Protein AF-0000000074541112 (afdb_homodimer)

Organism: Cytophaga hutchinsonii (strain ATCC 33406 / DSM 1761 / CIP 103989 / NBRC 15051 / NCIMB 9469 / D465) (NCBI:txid269798)

Radius of gyration: 15.23 Å; Cα contacts (8 Å, |Δi|>4): 327; chains: 2; bounding box: 33×49×33 Å

Structure (mmCIF, N/CA/C/O backbone):
data_AF-0000000074541112-model_v1
#
loop_
_entity.id
_entity.type
_entity.pdbx_description
1 polymer 'ACT domain-containing protein'
#
loop_
_atom_site.group_PDB
_atom_site.id
_atom_site.type_symbol
_atom_site.label_atom_id
_atom_site.label_alt_id
_atom_site.label_comp_id
_atom_site.label_asym_id
_atom_site.label_entity_id
_atom_site.label_seq_id
_atom_site.pdbx_PDB_ins_code
_atom_site.Cartn_x
_atom_site.Cartn_y
_atom_site.Cartn_z
_atom_site.occupancy
_atom_site.B_iso_or_equiv
_atom_site.auth_seq_id
_atom_site.auth_comp_id
_atom_site.auth_asym_id
_atom_site.auth_atom_id
_atom_site.pdbx_PDB_model_num
ATOM 1 N N . MET A 1 1 ? 3.998 24.953 6.844 1 92.38 1 MET A N 1
ATOM 2 C CA . MET A 1 1 ? 2.648 24.641 6.371 1 92.38 1 MET A CA 1
ATOM 3 C C . MET A 1 1 ? 2.586 23.25 5.754 1 92.38 1 MET A C 1
ATOM 5 O O . MET A 1 1 ? 3.523 22.828 5.082 1 92.38 1 MET A O 1
ATOM 9 N N . LYS A 1 2 ? 1.598 22.562 6.105 1 93.38 2 LYS A N 1
ATOM 10 C CA . LYS A 1 2 ? 1.438 21.234 5.508 1 93.38 2 LYS A CA 1
ATOM 11 C C . LYS A 1 2 ? 0.926 21.344 4.074 1 93.38 2 LYS A C 1
ATOM 13 O O . LYS A 1 2 ? 0.077 22.172 3.77 1 93.38 2 LYS A O 1
ATOM 18 N N . VAL A 1 3 ? 1.488 20.484 3.244 1 95.62 3 VAL A N 1
ATOM 19 C CA . VAL A 1 3 ? 1.049 20.438 1.854 1 95.62 3 VAL A CA 1
ATOM 20 C C . VAL A 1 3 ? 0.662 19.016 1.477 1 95.62 3 VAL A C 1
ATOM 22 O O . VAL A 1 3 ? 1.299 18.062 1.918 1 95.62 3 VAL A O 1
ATOM 25 N N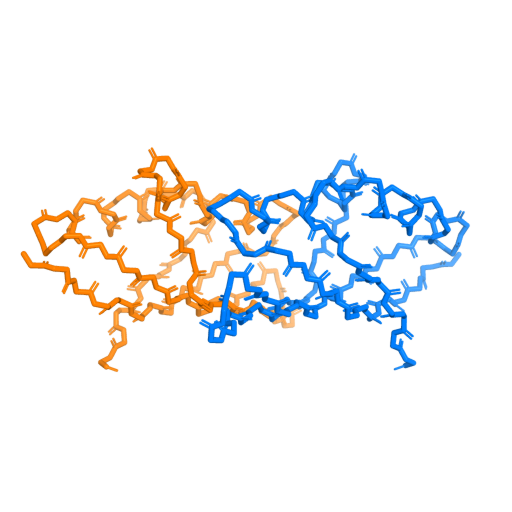 . ARG A 1 4 ? -0.356 18.953 0.699 1 95.44 4 ARG A N 1
ATOM 26 C CA . ARG A 1 4 ? -0.806 17.688 0.156 1 95.44 4 ARG A CA 1
ATOM 27 C C . ARG A 1 4 ? -0.027 17.312 -1.104 1 95.44 4 ARG A C 1
ATOM 29 O O . ARG A 1 4 ? 0.142 18.141 -1.997 1 95.44 4 ARG A O 1
ATOM 36 N N . ASN A 1 5 ? 0.522 16.125 -1.129 1 96.62 5 ASN A N 1
ATOM 37 C CA . ASN A 1 5 ? 1.283 15.617 -2.264 1 96.62 5 ASN A CA 1
ATOM 38 C C . ASN A 1 5 ? 0.554 14.469 -2.955 1 96.62 5 ASN A C 1
ATOM 40 O O . ASN A 1 5 ? -0.015 13.602 -2.291 1 96.62 5 ASN A O 1
ATOM 44 N N . ASN A 1 6 ? 0.456 14.492 -4.293 1 97.81 6 ASN A N 1
ATOM 45 C CA . ASN A 1 6 ? -0.04 13.438 -5.172 1 97.81 6 ASN A CA 1
ATOM 46 C C . ASN A 1 6 ? 1.018 13.008 -6.184 1 97.81 6 ASN A C 1
ATOM 48 O O . ASN A 1 6 ? 1.387 13.789 -7.066 1 97.81 6 ASN A O 1
ATOM 52 N N . TRP A 1 7 ? 1.514 11.852 -5.941 1 98.19 7 TRP A N 1
ATOM 53 C CA . TRP A 1 7 ? 2.619 11.383 -6.773 1 98.19 7 TRP A CA 1
ATOM 54 C C . TRP A 1 7 ? 2.229 10.125 -7.539 1 98.19 7 TRP A C 1
ATOM 56 O O . TRP A 1 7 ? 1.492 9.281 -7.023 1 98.19 7 TRP A O 1
ATOM 66 N N . GLN A 1 8 ? 2.645 10 -8.766 1 98.25 8 GLN A N 1
ATOM 67 C CA . GLN A 1 8 ? 2.592 8.773 -9.562 1 98.25 8 GLN A CA 1
ATOM 68 C C . GLN A 1 8 ? 3.961 8.102 -9.633 1 98.25 8 GLN A C 1
ATOM 70 O O . GLN A 1 8 ? 4.953 8.75 -9.977 1 98.25 8 GLN A O 1
ATOM 75 N N . ILE A 1 9 ? 4.031 6.883 -9.32 1 97.12 9 ILE A N 1
ATOM 76 C CA . ILE A 1 9 ? 5.27 6.113 -9.258 1 97.12 9 ILE A CA 1
ATOM 77 C C . ILE A 1 9 ? 5.199 4.941 -10.234 1 97.12 9 ILE A C 1
ATOM 79 O O . ILE A 1 9 ? 4.246 4.16 -10.211 1 97.12 9 ILE A O 1
ATOM 83 N N . GLU A 1 10 ? 6.105 4.852 -11.133 1 96.88 10 GLU A N 1
ATOM 84 C CA . GLU A 1 10 ? 6.332 3.662 -11.945 1 96.88 10 GLU A CA 1
ATOM 85 C C . GLU A 1 10 ? 7.441 2.795 -11.352 1 96.88 10 GLU A C 1
ATOM 87 O O . GLU A 1 10 ? 8.492 3.307 -10.961 1 96.88 10 GLU A O 1
ATOM 92 N N . CYS A 1 11 ? 7.156 1.538 -11.281 1 95.88 11 CYS A N 1
ATOM 93 C CA . CYS A 1 11 ? 8.109 0.683 -10.578 1 95.88 11 CYS A CA 1
ATOM 94 C C . CYS A 1 11 ? 8.086 -0.734 -11.141 1 95.88 11 CYS A C 1
ATOM 96 O O . CYS A 1 11 ? 7.18 -1.092 -11.898 1 95.88 11 CYS A O 1
ATOM 98 N N . HIS A 1 12 ? 9.164 -1.448 -10.906 1 95.5 12 HIS A N 1
ATOM 99 C CA . HIS A 1 12 ? 9.141 -2.895 -11.094 1 95.5 12 HIS A CA 1
ATOM 100 C C . HIS A 1 12 ? 8.266 -3.57 -10.039 1 95.5 12 HIS A C 1
ATOM 102 O O . HIS A 1 12 ? 8.336 -3.219 -8.859 1 95.5 12 HIS A O 1
ATOM 108 N N . HIS A 1 13 ? 7.465 -4.488 -10.547 1 94.31 13 HIS A N 1
ATOM 109 C CA . HIS A 1 13 ? 6.535 -5.164 -9.648 1 94.31 13 HIS A CA 1
ATOM 110 C C . HIS A 1 13 ? 7.195 -6.363 -8.977 1 94.31 13 HIS A C 1
ATOM 112 O O . HIS A 1 13 ? 7.715 -7.25 -9.656 1 94.31 13 HIS A O 1
ATOM 118 N N . SER A 1 14 ? 7.195 -6.395 -7.648 1 90.62 14 SER A N 1
ATOM 119 C CA . SER A 1 14 ? 7.605 -7.516 -6.809 1 90.62 14 SER A CA 1
ATOM 120 C C . SER A 1 14 ? 6.773 -7.586 -5.535 1 90.62 14 SER A C 1
ATOM 122 O O . SER A 1 14 ? 6.051 -6.645 -5.207 1 90.62 14 SER A O 1
ATOM 124 N N . PRO A 1 15 ? 6.852 -8.617 -4.75 1 89.69 15 PRO A N 1
ATOM 125 C CA . PRO A 1 15 ? 6.086 -8.719 -3.508 1 89.69 15 PRO A CA 1
ATOM 126 C C . PRO A 1 15 ? 6.438 -7.621 -2.506 1 89.69 15 PRO A C 1
ATOM 128 O O . PRO A 1 15 ? 5.605 -7.258 -1.668 1 89.69 15 PRO A O 1
ATOM 131 N N . GLU A 1 16 ? 7.645 -7 -2.611 1 90.38 16 GLU A N 1
ATOM 132 C CA . GLU A 1 16 ? 8.125 -6.051 -1.611 1 90.38 16 GLU A CA 1
ATOM 133 C C . GLU A 1 16 ? 7.926 -4.609 -2.074 1 90.38 16 GLU A C 1
ATOM 135 O O . GLU A 1 16 ? 8.094 -3.672 -1.291 1 90.38 16 GLU A O 1
ATOM 140 N N . THR A 1 17 ? 7.535 -4.414 -3.314 1 91.62 17 THR A N 1
ATOM 141 C CA . THR A 1 17 ? 7.602 -3.094 -3.934 1 91.62 17 THR A CA 1
ATOM 142 C C . THR A 1 17 ? 6.73 -2.096 -3.178 1 91.62 17 THR A C 1
ATOM 144 O O . THR A 1 17 ? 7.164 -0.981 -2.883 1 91.62 17 THR A O 1
ATOM 147 N N . ILE A 1 18 ? 5.496 -2.523 -2.822 1 94.31 18 ILE A N 1
ATOM 148 C CA . ILE A 1 18 ? 4.613 -1.59 -2.131 1 94.31 18 ILE A CA 1
ATOM 149 C C . ILE A 1 18 ? 5.223 -1.21 -0.783 1 94.31 18 ILE A C 1
ATOM 151 O O . ILE A 1 18 ? 5.219 -0.037 -0.403 1 94.31 18 ILE A O 1
ATOM 155 N N . ASP A 1 19 ? 5.746 -2.123 -0.094 1 92.75 19 ASP A N 1
ATOM 156 C CA . ASP A 1 19 ? 6.41 -1.848 1.177 1 92.75 19 ASP A CA 1
ATOM 157 C C . ASP A 1 19 ? 7.523 -0.82 1.003 1 92.75 19 ASP A C 1
ATOM 159 O O . ASP A 1 19 ? 7.66 0.1 1.812 1 92.75 19 ASP A O 1
ATOM 163 N N . ARG A 1 20 ? 8.266 -1.051 0.033 1 93.31 20 ARG A N 1
ATOM 164 C CA . ARG A 1 20 ? 9.398 -0.161 -0.202 1 93.31 20 ARG A CA 1
ATOM 165 C C . ARG A 1 20 ? 8.93 1.255 -0.514 1 93.31 20 ARG A C 1
ATOM 167 O O . ARG A 1 20 ? 9.523 2.23 -0.047 1 93.31 20 ARG A O 1
ATOM 174 N N . ILE A 1 21 ? 7.895 1.349 -1.298 1 95.06 21 ILE A N 1
ATOM 175 C CA . ILE A 1 21 ? 7.34 2.646 -1.662 1 95.06 21 ILE A CA 1
ATOM 176 C C . ILE A 1 21 ? 6.867 3.377 -0.407 1 95.06 21 ILE A C 1
ATOM 178 O O . ILE A 1 21 ? 6.992 4.602 -0.308 1 95.06 21 ILE A O 1
ATOM 182 N N . LEU A 1 22 ? 6.387 2.602 0.552 1 95.25 22 LEU A N 1
ATOM 183 C CA . LEU A 1 22 ? 5.781 3.199 1.736 1 95.25 22 LEU A CA 1
ATOM 184 C C . LEU A 1 22 ? 6.848 3.594 2.754 1 95.25 22 LEU A C 1
ATOM 186 O O . LEU A 1 22 ? 6.586 4.398 3.65 1 95.25 22 LEU A O 1
ATOM 190 N N . LEU A 1 23 ? 8 3.158 2.633 1 92.75 23 LEU A N 1
ATOM 191 C CA . LEU A 1 23 ? 9.039 3.295 3.652 1 92.75 23 LEU A CA 1
ATOM 192 C C . LEU A 1 23 ? 9.383 4.762 3.877 1 92.75 23 LEU A C 1
ATOM 194 O O . LEU A 1 23 ? 9.375 5.242 5.016 1 92.75 23 LEU A O 1
ATOM 198 N N . PRO A 1 24 ? 9.664 5.547 2.832 1 92.12 24 PRO A N 1
ATOM 199 C CA . PRO A 1 24 ? 10.039 6.949 3.043 1 92.12 24 PRO A CA 1
ATOM 200 C C . PRO A 1 24 ? 8.93 7.762 3.705 1 92.12 24 PRO A C 1
ATOM 202 O O . PRO A 1 24 ? 9.195 8.789 4.324 1 92.12 24 PRO A O 1
ATOM 205 N N . ILE A 1 25 ? 7.68 7.309 3.562 1 92.94 25 ILE A N 1
ATOM 206 C CA . ILE A 1 25 ? 6.527 8.016 4.109 1 92.94 25 ILE A CA 1
ATOM 207 C C . ILE A 1 25 ? 6.328 7.625 5.574 1 92.94 25 ILE A C 1
ATOM 209 O O . ILE A 1 25 ? 6.266 8.484 6.449 1 92.94 25 ILE A O 1
ATOM 213 N N . ARG A 1 26 ? 6.371 6.371 5.793 1 88.25 26 ARG A N 1
ATOM 214 C CA . ARG A 1 26 ? 6.105 5.855 7.129 1 88.25 26 ARG A CA 1
ATOM 215 C C . ARG A 1 26 ? 7.23 6.223 8.094 1 88.25 26 ARG A C 1
ATOM 217 O O . ARG A 1 26 ? 6.98 6.512 9.266 1 88.25 26 ARG A O 1
ATOM 224 N N . LYS A 1 27 ? 8.398 6.176 7.68 1 88.62 27 LYS A N 1
ATOM 225 C CA . LYS A 1 27 ? 9.555 6.484 8.516 1 88.62 27 LYS A CA 1
ATOM 226 C C . LYS A 1 27 ? 9.477 7.906 9.062 1 88.62 27 LYS A C 1
ATOM 228 O O . LYS A 1 27 ? 10.109 8.227 10.07 1 88.62 27 LYS A O 1
ATOM 233 N N . ARG A 1 28 ? 8.727 8.688 8.469 1 88.31 28 ARG A N 1
ATOM 234 C CA . ARG A 1 28 ? 8.602 10.078 8.883 1 88.31 28 ARG A CA 1
ATOM 235 C C . ARG A 1 28 ? 7.32 10.297 9.68 1 88.31 28 ARG A C 1
ATOM 237 O O . ARG A 1 28 ? 6.973 11.438 10.008 1 88.31 28 ARG A O 1
ATOM 244 N N . GLY A 1 29 ? 6.527 9.109 9.859 1 87.44 29 GLY A N 1
ATOM 245 C CA . GLY A 1 29 ? 5.301 9.188 10.633 1 87.44 29 GLY A CA 1
ATOM 246 C C . GLY A 1 29 ? 4.141 9.766 9.852 1 87.44 29 GLY A C 1
ATOM 247 O O . GLY A 1 29 ? 3.166 10.25 10.438 1 87.44 29 GLY A O 1
ATOM 248 N N . LEU A 1 30 ? 4.301 9.844 8.516 1 90.44 30 LEU A N 1
ATOM 249 C CA . LEU A 1 30 ? 3.254 10.398 7.66 1 90.44 30 LEU A CA 1
ATOM 250 C C . LEU A 1 30 ? 2.184 9.352 7.359 1 90.44 30 LEU A C 1
ATOM 252 O O . LEU A 1 30 ? 2.477 8.156 7.309 1 90.44 30 LEU A O 1
ATOM 256 N N . SER A 1 31 ? 0.992 9.859 7.156 1 89.06 31 SER A N 1
ATOM 257 C CA . SER A 1 31 ? -0.12 8.984 6.801 1 89.06 31 SER A CA 1
ATOM 258 C C . SER A 1 31 ? -0.467 9.102 5.32 1 89.06 31 SER A C 1
ATOM 260 O O . SER A 1 31 ? -0.497 10.211 4.773 1 89.06 31 SER A O 1
ATOM 262 N N . VAL A 1 32 ? -0.666 7.992 4.816 1 95.25 32 VAL A N 1
ATOM 263 C CA . VAL A 1 32 ? -1.13 7.938 3.436 1 95.25 32 VAL A CA 1
ATOM 264 C C . VAL A 1 32 ? -2.631 8.219 3.383 1 95.25 32 VAL A C 1
ATOM 266 O O . VAL A 1 32 ? -3.41 7.598 4.105 1 95.25 32 VAL A O 1
ATOM 269 N N . ILE A 1 33 ? -2.982 9.188 2.602 1 95.62 33 ILE A N 1
ATOM 270 C CA . ILE A 1 33 ? -4.383 9.562 2.445 1 95.62 33 ILE A CA 1
ATOM 271 C C . ILE A 1 33 ? -5.055 8.648 1.427 1 95.62 33 ILE A C 1
ATOM 273 O O . ILE A 1 33 ? -6.184 8.195 1.637 1 95.62 33 ILE A O 1
ATOM 277 N N . SER A 1 34 ? -4.379 8.422 0.344 1 97.06 34 SER A N 1
ATOM 278 C CA . SER A 1 34 ? -4.844 7.504 -0.692 1 97.06 34 SER A CA 1
ATOM 279 C C . SER A 1 34 ? -3.678 6.84 -1.413 1 97.06 34 SER A C 1
ATOM 281 O O . SER A 1 34 ? -2.609 7.438 -1.557 1 97.06 34 SER A O 1
ATOM 283 N N . LEU A 1 35 ? -3.881 5.637 -1.79 1 97.94 35 LEU A N 1
ATOM 284 C CA . LEU A 1 35 ? -2.91 4.84 -2.535 1 97.94 35 LEU A CA 1
ATOM 285 C C . LEU A 1 35 ? -3.611 3.928 -3.535 1 97.94 35 LEU A C 1
ATOM 287 O O . LEU A 1 35 ? -4.555 3.219 -3.18 1 97.94 35 LEU A O 1
ATOM 291 N N . ASN A 1 36 ? -3.221 3.982 -4.793 1 98.38 36 ASN A N 1
ATOM 292 C CA . ASN A 1 36 ? -3.668 3.086 -5.852 1 98.3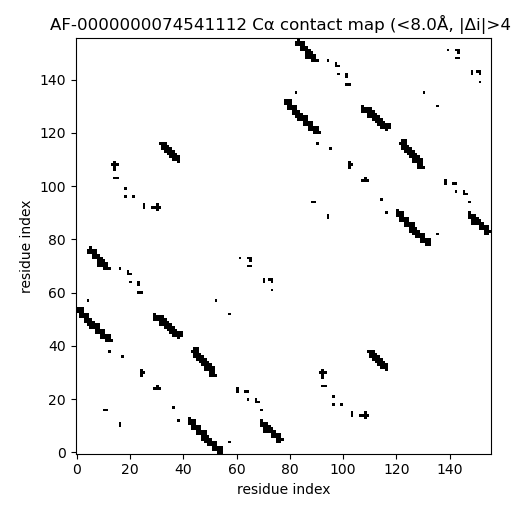8 36 ASN A CA 1
ATOM 293 C C . ASN A 1 36 ? -2.492 2.398 -6.539 1 98.38 36 ASN A C 1
ATOM 295 O O . ASN A 1 36 ? -1.625 3.062 -7.109 1 98.38 36 ASN A O 1
ATOM 299 N N . TYR A 1 37 ? -2.43 1.175 -6.391 1 98 37 TYR A N 1
ATOM 300 C CA . TYR A 1 37 ? -1.393 0.339 -6.984 1 98 37 TYR A CA 1
ATOM 301 C C . TYR A 1 37 ? -1.994 -0.662 -7.965 1 98 37 TYR A C 1
ATOM 303 O O . TYR A 1 37 ? -3.002 -1.306 -7.664 1 98 37 TYR A O 1
ATOM 311 N N . LYS A 1 38 ? -1.413 -0.789 -9.125 1 97.88 38 LYS A N 1
ATOM 312 C CA . LYS A 1 38 ? -1.897 -1.731 -10.125 1 97.88 38 LYS A CA 1
ATOM 313 C C . LYS A 1 38 ? -0.739 -2.346 -10.906 1 97.88 38 LYS A C 1
ATOM 315 O O . LYS A 1 38 ? 0.071 -1.626 -11.492 1 97.88 38 LYS A O 1
ATOM 320 N N . GLN A 1 39 ? -0.7 -3.672 -10.844 1 95.94 39 GLN A N 1
ATOM 321 C CA . GLN A 1 39 ? 0.251 -4.387 -11.688 1 95.94 39 GLN A CA 1
ATOM 322 C C . GLN A 1 39 ? -0.122 -4.258 -13.164 1 95.94 39 GLN A C 1
ATOM 324 O O . GLN A 1 39 ? -1.3 -4.336 -13.516 1 95.94 39 GLN A O 1
ATOM 329 N N . ALA A 1 40 ? 0.833 -3.992 -13.875 1 88.31 40 ALA A N 1
ATOM 330 C CA . ALA A 1 40 ? 0.671 -3.998 -15.328 1 88.31 40 ALA A CA 1
ATOM 331 C C . ALA A 1 40 ? 1.078 -5.344 -15.922 1 88.31 40 ALA A C 1
ATOM 333 O O . ALA A 1 40 ? 1.34 -6.301 -15.188 1 88.31 40 ALA A O 1
ATOM 334 N N . ASP A 1 41 ? 0.877 -5.586 -17.172 1 76.88 41 ASP A N 1
ATOM 335 C CA . ASP A 1 41 ? 1.096 -6.852 -17.859 1 76.88 41 ASP A CA 1
ATOM 336 C C . ASP A 1 41 ? 2.514 -7.371 -17.625 1 76.88 41 ASP A C 1
ATOM 338 O O . ASP A 1 41 ? 2.729 -8.578 -17.531 1 76.88 41 ASP A O 1
ATOM 342 N N . ASN A 1 42 ? 3.387 -6.578 -17.609 1 75.75 42 ASN A N 1
ATOM 343 C CA . ASN A 1 42 ? 4.754 -7.055 -17.422 1 75.75 42 ASN A CA 1
ATOM 344 C C . ASN A 1 42 ? 5.188 -6.957 -15.961 1 75.75 42 ASN A C 1
ATOM 346 O O . ASN A 1 42 ? 4.371 -7.137 -15.047 1 75.75 42 ASN A O 1
ATOM 350 N N . LEU A 1 43 ? 6.32 -7.102 -15.5 1 86.94 43 LEU A N 1
ATOM 351 C CA . LEU A 1 43 ? 6.883 -7.02 -14.156 1 86.94 43 LEU A CA 1
ATOM 352 C C . LEU A 1 43 ? 6.969 -5.574 -13.688 1 86.94 43 LEU A C 1
ATOM 354 O O . LEU A 1 43 ? 7.902 -5.203 -12.969 1 86.94 43 LEU A O 1
ATOM 358 N N . ASP A 1 44 ? 5.895 -4.812 -14.32 1 94.19 44 ASP A N 1
ATOM 359 C CA . ASP A 1 44 ? 5.848 -3.426 -13.859 1 94.19 44 ASP A CA 1
ATOM 360 C C . ASP A 1 44 ? 4.523 -3.127 -13.156 1 94.19 44 ASP A C 1
ATOM 362 O O . ASP A 1 44 ? 3.613 -3.957 -13.156 1 94.19 44 ASP A O 1
ATOM 366 N N . ALA A 1 45 ? 4.535 -2.02 -12.484 1 96.69 45 ALA A N 1
ATOM 367 C CA . ALA A 1 45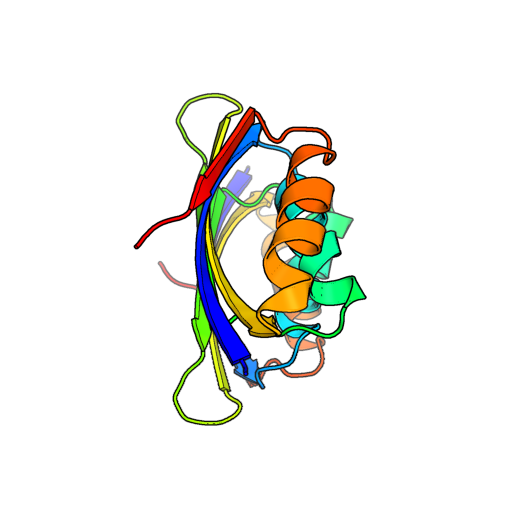 ? 3.332 -1.535 -11.812 1 96.69 45 ALA A CA 1
ATOM 368 C C . ALA A 1 45 ? 3.314 -0.01 -11.758 1 96.69 45 ALA A C 1
ATOM 370 O O . ALA A 1 45 ? 4.34 0.638 -11.977 1 96.69 45 ALA A O 1
ATOM 371 N N . THR A 1 46 ? 2.193 0.466 -11.578 1 97.25 46 THR A N 1
ATOM 372 C CA . THR A 1 46 ? 1.997 1.889 -11.328 1 97.25 46 THR A CA 1
ATOM 373 C C . THR A 1 46 ? 1.339 2.109 -9.969 1 97.25 46 THR A C 1
ATOM 375 O O . THR A 1 46 ? 0.416 1.382 -9.594 1 97.25 46 THR A O 1
ATOM 378 N N . CYS A 1 47 ? 1.823 3.088 -9.297 1 97.44 47 CYS A N 1
ATOM 379 C CA . CYS A 1 47 ? 1.288 3.469 -7.992 1 97.44 47 CYS A CA 1
ATOM 380 C C . CYS A 1 47 ? 1.01 4.969 -7.934 1 97.44 47 CYS A C 1
ATOM 382 O O . CYS A 1 47 ? 1.851 5.773 -8.328 1 97.44 47 CYS A O 1
ATOM 384 N N . THR A 1 48 ? -0.158 5.348 -7.566 1 98.12 48 THR A N 1
ATOM 385 C CA . THR A 1 48 ? -0.433 6.73 -7.18 1 98.12 48 THR A CA 1
ATOM 386 C C . THR A 1 48 ? -0.604 6.848 -5.668 1 98.12 48 THR A C 1
ATOM 388 O O . THR A 1 48 ? -1.315 6.047 -5.055 1 98.12 48 THR A O 1
ATOM 391 N N . ILE A 1 49 ? 0.047 7.801 -5.109 1 97.81 49 ILE A N 1
ATOM 392 C CA . ILE A 1 49 ? 0.014 7.938 -3.658 1 97.81 49 ILE A CA 1
ATOM 393 C C . ILE A 1 49 ? -0.235 9.398 -3.281 1 97.81 49 ILE A C 1
ATOM 395 O O . ILE A 1 49 ? 0.304 10.305 -3.912 1 97.81 49 ILE A O 1
ATOM 399 N N . GLU A 1 50 ? -1.089 9.555 -2.299 1 97.5 50 GLU A N 1
ATOM 400 C CA . GLU A 1 50 ? -1.4 10.875 -1.75 1 97.5 50 GLU A CA 1
ATOM 401 C C . GLU A 1 50 ? -1.076 10.945 -0.26 1 97.5 50 GLU A C 1
ATOM 403 O O . GLU A 1 50 ? -1.461 10.055 0.505 1 97.5 50 GLU A O 1
ATOM 408 N N . PHE A 1 51 ? -0.393 11.93 0.193 1 95.75 51 PHE A N 1
ATOM 409 C CA . PHE A 1 51 ? -0.036 12.133 1.592 1 95.75 51 PHE A CA 1
ATOM 410 C C . PHE A 1 51 ? 0.195 13.609 1.884 1 95.75 51 PHE A C 1
ATOM 412 O O . PHE A 1 51 ? 0.283 14.422 0.962 1 95.75 51 PHE A O 1
ATOM 419 N N . GLU A 1 52 ? 0.261 13.914 3.201 1 95.12 52 GLU A N 1
ATOM 420 C CA . GLU A 1 52 ? 0.551 15.281 3.627 1 95.12 52 GLU A CA 1
ATOM 421 C C . GLU A 1 52 ? 1.868 15.352 4.395 1 95.12 52 GLU A C 1
ATOM 423 O O . GLU A 1 52 ? 2.184 14.461 5.184 1 95.12 52 GLU A O 1
ATOM 428 N N . THR A 1 53 ? 2.586 16.344 4.07 1 95.75 53 THR A N 1
ATOM 429 C CA . THR A 1 53 ? 3.816 16.578 4.82 1 95.75 53 THR A CA 1
ATOM 430 C C . THR A 1 53 ? 4.168 18.062 4.832 1 95.75 53 THR A C 1
ATOM 432 O O . THR A 1 53 ? 3.549 18.859 4.121 1 95.75 53 THR A O 1
ATOM 435 N N . GLU A 1 54 ? 5.07 18.438 5.727 1 95.44 54 GLU A N 1
ATOM 436 C CA . GLU A 1 54 ? 5.559 19.812 5.73 1 95.44 54 GLU A CA 1
ATOM 437 C C . GLU A 1 54 ? 6.223 20.156 4.406 1 95.44 54 GLU A C 1
ATOM 439 O O . GLU A 1 54 ? 6.957 19.359 3.834 1 95.44 54 GLU A O 1
ATOM 444 N N . GLU A 1 55 ? 6.008 21.375 3.979 1 94.88 55 GLU A N 1
ATOM 445 C CA . GLU A 1 55 ? 6.516 21.844 2.693 1 94.88 55 GLU A CA 1
ATOM 446 C C . GLU A 1 55 ? 8.023 21.641 2.588 1 94.88 55 GLU A C 1
ATOM 448 O O . GLU A 1 55 ? 8.531 21.234 1.541 1 94.88 55 GLU A O 1
ATOM 453 N N . ASN A 1 56 ? 8.68 21.859 3.697 1 94.25 56 ASN A N 1
ATOM 454 C CA . ASN A 1 56 ? 10.141 21.812 3.691 1 94.25 56 ASN A CA 1
ATOM 455 C C . ASN A 1 56 ? 10.641 20.375 3.646 1 94.25 56 ASN A C 1
ATOM 457 O O . ASN A 1 56 ? 11.828 20.125 3.404 1 94.25 56 ASN A O 1
ATOM 461 N N . ASP A 1 57 ? 9.734 19.375 3.775 1 94.62 57 ASP A N 1
ATOM 462 C CA . ASP A 1 57 ? 10.141 17.969 3.818 1 94.62 57 ASP A CA 1
ATOM 463 C C . ASP A 1 57 ? 9.828 17.266 2.496 1 94.62 57 ASP A C 1
ATOM 465 O O . ASP A 1 57 ? 10.234 16.125 2.289 1 94.62 57 ASP A O 1
ATOM 469 N N . VAL A 1 58 ? 9.109 17.922 1.615 1 95.25 58 VAL A N 1
ATOM 470 C CA . VAL A 1 58 ? 8.633 17.312 0.38 1 95.25 58 VAL A CA 1
ATOM 471 C C . VAL A 1 58 ? 9.82 16.797 -0.434 1 95.25 58 VAL A C 1
ATOM 473 O O . VAL A 1 58 ? 9.812 15.656 -0.904 1 95.25 58 VAL A O 1
ATOM 476 N N . GLU A 1 59 ? 10.852 17.656 -0.533 1 95.69 59 GLU A N 1
ATOM 477 C CA . GLU A 1 59 ? 12.008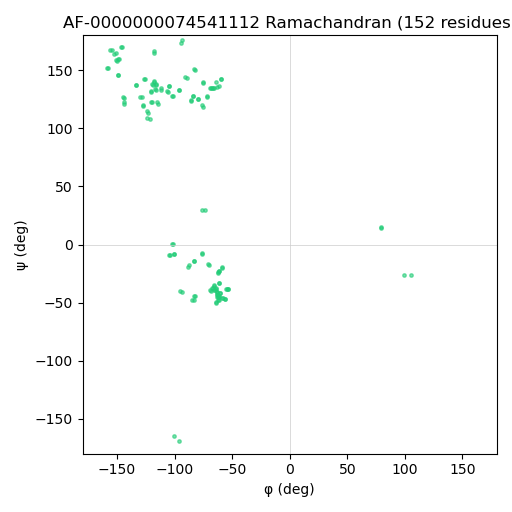 17.297 -1.349 1 95.69 59 GLU A CA 1
ATOM 478 C C . GLU A 1 59 ? 12.773 16.125 -0.738 1 95.69 59 GLU A C 1
ATOM 480 O O . GLU A 1 59 ? 13.281 15.266 -1.461 1 95.69 59 GLU A O 1
ATOM 485 N N . ARG A 1 60 ? 12.836 16.141 0.542 1 94.75 60 ARG A N 1
ATOM 486 C CA . ARG A 1 60 ? 13.492 15.023 1.215 1 94.75 60 ARG A CA 1
ATOM 487 C C . ARG A 1 60 ? 12.758 13.719 0.955 1 94.75 60 ARG A C 1
ATOM 489 O O . ARG A 1 60 ? 13.383 12.695 0.666 1 94.75 60 ARG A O 1
ATOM 496 N N . VAL A 1 61 ? 11.422 13.672 1.049 1 95.56 61 VAL A N 1
ATOM 497 C CA . VAL A 1 61 ? 10.625 12.477 0.776 1 95.56 61 VAL A CA 1
ATOM 498 C C . VAL A 1 61 ? 10.828 12.039 -0.672 1 95.56 61 VAL A C 1
ATOM 500 O O . VAL A 1 61 ? 11.039 10.859 -0.945 1 95.56 61 VAL A O 1
ATOM 503 N N . TYR A 1 62 ? 10.852 13 -1.59 1 96.56 62 TYR A N 1
ATOM 504 C CA . TYR A 1 62 ? 11.016 12.75 -3.018 1 96.56 62 TYR A CA 1
ATOM 505 C C . TYR A 1 62 ? 12.352 12.086 -3.307 1 96.56 62 TYR A C 1
ATOM 507 O O . TYR A 1 62 ? 12.406 11.055 -3.986 1 96.56 62 TYR A O 1
ATOM 515 N N . LYS A 1 63 ? 13.398 12.641 -2.725 1 95.81 63 LYS A N 1
ATOM 516 C CA . LYS A 1 63 ? 14.734 12.109 -2.959 1 95.81 63 LYS A CA 1
ATOM 517 C C . LYS A 1 63 ? 14.875 10.695 -2.4 1 95.81 63 LYS A C 1
ATOM 519 O O . LYS A 1 63 ? 15.516 9.844 -3.016 1 95.81 63 LYS A O 1
ATOM 524 N N . ASN A 1 64 ? 14.273 10.477 -1.236 1 95.25 64 ASN A N 1
ATOM 525 C CA . ASN A 1 64 ? 14.305 9.141 -0.647 1 95.25 64 ASN A CA 1
ATOM 526 C C . ASN A 1 64 ? 13.539 8.133 -1.498 1 95.25 64 ASN A C 1
ATOM 528 O O . ASN A 1 64 ? 13.93 6.973 -1.594 1 95.25 64 ASN A O 1
ATOM 532 N N . MET A 1 65 ? 12.414 8.586 -2.145 1 95.31 65 MET A N 1
ATOM 533 C CA . MET A 1 65 ? 11.633 7.719 -3.027 1 95.31 65 MET A CA 1
ATOM 534 C C . MET A 1 65 ? 12.461 7.297 -4.238 1 95.31 65 MET A C 1
ATOM 536 O O . MET A 1 65 ? 12.445 6.129 -4.625 1 95.31 65 MET A O 1
ATOM 540 N N . LEU A 1 66 ? 13.273 8.203 -4.758 1 95.38 66 LEU A N 1
ATOM 541 C CA . LEU A 1 66 ? 14.047 7.949 -5.965 1 95.38 66 LEU A CA 1
ATOM 542 C C . LEU A 1 66 ? 15.156 6.934 -5.699 1 95.38 66 LEU A C 1
ATOM 544 O O . LEU A 1 66 ? 15.68 6.32 -6.633 1 95.38 66 LEU A O 1
ATOM 548 N N . ARG A 1 67 ? 15.492 6.723 -4.461 1 94 67 ARG A N 1
ATOM 549 C CA . ARG A 1 67 ? 16.594 5.836 -4.102 1 94 67 ARG A CA 1
ATOM 550 C C . ARG A 1 67 ? 16.109 4.391 -3.975 1 94 67 ARG A C 1
ATOM 552 O O . ARG A 1 67 ? 16.922 3.471 -3.857 1 94 67 ARG A O 1
ATOM 559 N N . ILE A 1 68 ? 14.812 4.234 -3.834 1 93.06 68 ILE A N 1
ATOM 560 C CA . ILE A 1 68 ? 14.258 2.896 -3.666 1 93.06 68 ILE A CA 1
ATOM 561 C C . ILE A 1 68 ? 14.523 2.064 -4.918 1 93.06 68 ILE A C 1
ATOM 563 O O . ILE A 1 68 ? 14.242 2.502 -6.035 1 93.06 68 ILE A O 1
ATOM 567 N N . GLN A 1 69 ? 14.922 0.935 -4.504 1 87.88 69 GLN A N 1
ATOM 568 C CA . GLN A 1 69 ? 15.109 -0.041 -5.574 1 87.88 69 GLN A CA 1
ATOM 569 C C . GLN A 1 69 ? 13.781 -0.369 -6.254 1 87.88 69 GLN A C 1
ATOM 571 O O . GLN A 1 69 ? 12.727 -0.324 -5.625 1 87.88 69 GLN A O 1
ATOM 576 N N . ASP A 1 70 ? 13.656 -0.53 -7.637 1 89.5 70 ASP A N 1
ATOM 577 C CA . ASP A 1 70 ? 12.484 -0.95 -8.406 1 89.5 70 ASP A CA 1
ATOM 578 C C . ASP A 1 70 ? 11.766 0.252 -9.008 1 89.5 70 ASP A C 1
ATOM 580 O O . ASP A 1 70 ? 10.938 0.098 -9.906 1 89.5 70 ASP A O 1
ATOM 584 N N . ILE A 1 71 ? 11.984 1.433 -8.266 1 95.69 71 ILE A N 1
ATOM 585 C CA . ILE A 1 71 ? 11.281 2.611 -8.766 1 95.69 71 ILE A CA 1
ATOM 586 C C . ILE A 1 71 ? 11.938 3.084 -10.062 1 95.69 71 ILE A C 1
ATOM 588 O O . ILE A 1 71 ? 13.148 3.297 -10.117 1 95.69 71 ILE A O 1
ATOM 592 N N . LYS A 1 72 ? 11.211 3.24 -11.039 1 95 72 LYS A N 1
ATOM 593 C CA . LYS A 1 72 ? 11.664 3.707 -12.344 1 95 72 LYS A CA 1
ATOM 594 C C . LYS A 1 72 ? 11.5 5.219 -12.469 1 95 72 LYS A C 1
ATOM 596 O O . LYS A 1 72 ? 12.359 5.895 -13.047 1 95 72 LYS A O 1
ATOM 601 N N . SER A 1 73 ? 10.375 5.68 -11.953 1 96.38 73 SER A N 1
ATOM 602 C CA . SER A 1 73 ? 10.125 7.113 -12.016 1 96.38 73 SER A CA 1
ATOM 603 C C . SER A 1 73 ? 9.117 7.555 -10.961 1 96.38 73 SER A C 1
ATOM 605 O O . SER A 1 73 ? 8.297 6.754 -10.508 1 96.38 73 SER A O 1
ATOM 607 N N . VAL A 1 74 ? 9.234 8.766 -10.547 1 97.25 74 VAL A N 1
ATOM 608 C CA . VAL A 1 74 ? 8.297 9.445 -9.648 1 97.25 74 VAL A CA 1
ATOM 609 C C . VAL A 1 74 ? 7.859 10.773 -10.273 1 97.25 74 VAL A C 1
ATOM 611 O O . VAL A 1 74 ? 8.688 11.648 -10.523 1 97.25 74 VAL A O 1
ATOM 614 N N . ASN A 1 75 ? 6.598 10.867 -10.492 1 97.38 75 ASN A N 1
ATOM 615 C CA . ASN A 1 75 ? 6.02 12.086 -11.047 1 97.38 75 ASN A CA 1
ATOM 616 C C . ASN A 1 75 ? 5.09 12.766 -10.047 1 97.38 75 ASN A C 1
ATOM 618 O O . ASN A 1 75 ? 4.121 12.164 -9.578 1 97.38 75 ASN A O 1
ATOM 622 N N . LYS A 1 76 ? 5.344 14.008 -9.656 1 95.56 76 LYS A N 1
ATOM 623 C CA . LYS A 1 76 ? 4.457 14.797 -8.797 1 95.56 76 LYS A CA 1
ATOM 624 C C . LYS A 1 76 ? 3.246 15.297 -9.578 1 95.56 76 LYS A C 1
ATOM 626 O O . LYS A 1 76 ? 3.387 16.078 -10.523 1 95.56 76 LYS A O 1
ATOM 631 N N . LEU A 1 77 ? 2.129 14.805 -9.055 1 93.06 77 LEU A N 1
ATOM 632 C CA . LEU A 1 77 ? 0.902 15.203 -9.727 1 93.06 77 LEU A CA 1
ATOM 633 C C . LEU A 1 77 ? 0.347 16.5 -9.133 1 93.06 77 LEU A C 1
ATOM 635 O O . LEU A 1 77 ? 0.554 16.766 -7.949 1 93.06 77 LEU A O 1
ATOM 639 N N . SER A 1 78 ? -0.269 17.469 -9.875 1 78.12 78 SER A N 1
ATOM 640 C CA . SER A 1 78 ? -0.774 18.766 -9.43 1 78.12 78 SER A CA 1
ATOM 641 C C . SER A 1 78 ? -2.072 18.609 -8.641 1 78.12 78 SER A C 1
ATOM 643 O O . SER A 1 78 ? -2.832 17.656 -8.867 1 78.12 78 SER A O 1
ATOM 645 N N . MET B 1 1 ? -4.195 -25.25 -6.996 1 92.5 1 MET B N 1
ATOM 646 C CA . MET B 1 1 ? -4.523 -24.281 -8.031 1 92.5 1 MET B CA 1
ATOM 647 C C . MET B 1 1 ? -4.5 -22.859 -7.465 1 92.5 1 MET B C 1
ATOM 649 O O . MET B 1 1 ? -4.914 -22.625 -6.324 1 92.5 1 MET B O 1
ATOM 653 N N . LYS B 1 2 ? -3.912 -22 -8.188 1 93.31 2 LYS B N 1
ATOM 654 C CA . LYS B 1 2 ? -3.9 -20.609 -7.738 1 93.31 2 LYS B CA 1
ATOM 655 C C . LYS B 1 2 ? -5.258 -19.953 -7.969 1 93.31 2 LYS B C 1
ATOM 657 O O . LYS B 1 2 ? -5.902 -20.188 -8.992 1 93.31 2 LYS B O 1
ATOM 662 N N . VAL B 1 3 ? -5.641 -19.188 -6.992 1 95.56 3 VAL B N 1
ATOM 663 C CA . VAL B 1 3 ? -6.898 -18.469 -7.113 1 95.56 3 VAL B CA 1
ATOM 664 C C . VAL B 1 3 ? -6.656 -16.969 -6.867 1 95.56 3 VAL B C 1
ATOM 666 O O . VAL B 1 3 ? -5.84 -16.609 -6.02 1 95.56 3 VAL B O 1
ATOM 669 N N . ARG B 1 4 ? -7.355 -16.219 -7.625 1 95.25 4 ARG B N 1
ATOM 670 C CA . ARG B 1 4 ? -7.328 -14.766 -7.461 1 95.25 4 ARG B CA 1
ATOM 671 C C . ARG B 1 4 ? -8.305 -14.32 -6.375 1 95.25 4 ARG B C 1
ATOM 673 O O . ARG B 1 4 ? -9.461 -14.742 -6.355 1 95.25 4 ARG B O 1
ATOM 680 N N . ASN B 1 5 ? -7.816 -13.555 -5.438 1 96.62 5 ASN B N 1
ATOM 681 C CA . ASN B 1 5 ? -8.617 -13.016 -4.344 1 96.62 5 ASN B CA 1
ATOM 682 C C . ASN B 1 5 ? -8.773 -11.5 -4.453 1 96.62 5 ASN B C 1
ATOM 684 O O . ASN B 1 5 ? -7.82 -10.797 -4.789 1 96.62 5 ASN B O 1
ATOM 688 N N . ASN B 1 6 ? -10 -10.977 -4.266 1 97.81 6 ASN B N 1
ATOM 689 C CA . ASN B 1 6 ? -10.359 -9.57 -4.168 1 97.81 6 ASN B CA 1
ATOM 690 C C . ASN B 1 6 ? -11.094 -9.266 -2.863 1 97.81 6 ASN B C 1
ATOM 692 O O . ASN B 1 6 ? -12.219 -9.742 -2.66 1 97.81 6 ASN B O 1
ATOM 696 N N . TRP B 1 7 ? -10.391 -8.594 -2.039 1 98.19 7 TRP B N 1
ATOM 697 C CA . TRP B 1 7 ? -10.938 -8.352 -0.708 1 98.19 7 TRP B CA 1
ATOM 698 C C . TRP B 1 7 ? -11.117 -6.863 -0.455 1 98.19 7 TRP B C 1
ATOM 700 O O . TRP B 1 7 ? -10.289 -6.051 -0.883 1 98.19 7 TRP B O 1
ATOM 710 N N . GLN B 1 8 ? -12.188 -6.465 0.18 1 98.25 8 GLN B N 1
ATOM 711 C CA . GLN B 1 8 ? -12.398 -5.133 0.736 1 98.25 8 GLN B CA 1
ATOM 712 C C . GLN B 1 8 ? -12.164 -5.125 2.244 1 98.25 8 GLN B C 1
ATOM 714 O O . GLN B 1 8 ? -12.742 -5.934 2.971 1 98.25 8 GLN B O 1
ATOM 719 N N . ILE B 1 9 ? -11.367 -4.27 2.701 1 97.12 9 ILE B N 1
ATOM 720 C CA . ILE B 1 9 ? -10.969 -4.168 4.102 1 97.12 9 ILE B CA 1
ATOM 721 C C . ILE B 1 9 ? -11.367 -2.801 4.656 1 97.12 9 ILE B C 1
ATOM 723 O O . ILE B 1 9 ? -11.016 -1.768 4.082 1 97.12 9 ILE B O 1
ATOM 727 N N . GLU B 1 10 ? -12.133 -2.764 5.68 1 96.88 10 GLU B N 1
ATOM 728 C CA . GLU B 1 10 ? -12.367 -1.566 6.48 1 96.88 10 GLU B CA 1
ATOM 729 C C . GLU B 1 10 ? -11.453 -1.533 7.707 1 96.88 10 GLU B C 1
ATOM 731 O O . GLU B 1 10 ? -11.312 -2.537 8.406 1 96.88 10 GLU B O 1
ATOM 736 N N . CYS B 1 11 ? -10.867 -0.415 7.891 1 95.94 11 CYS B N 1
ATOM 737 C CA . CYS B 1 11 ? -9.859 -0.367 8.945 1 95.94 11 CYS B CA 1
ATOM 738 C C . CYS B 1 11 ? -9.781 1.024 9.562 1 95.94 11 CYS B C 1
ATOM 740 O O . CYS B 1 11 ? -10.336 1.98 9.023 1 95.94 11 CYS B O 1
ATOM 742 N N . HIS B 1 12 ? -9.266 1.094 10.773 1 95.5 12 HIS B N 1
ATOM 743 C CA . HIS B 1 12 ? -8.828 2.371 11.328 1 95.5 12 HIS B CA 1
ATOM 744 C C . HIS B 1 12 ? -7.598 2.9 10.594 1 95.5 12 HIS B C 1
ATOM 746 O O . HIS B 1 12 ? -6.672 2.141 10.297 1 95.5 12 HIS B O 1
ATOM 752 N N . HIS B 1 13 ? -7.695 4.188 10.305 1 94.44 13 HIS B N 1
ATOM 753 C CA . HIS B 1 13 ? -6.605 4.801 9.547 1 94.44 13 HIS B CA 1
ATOM 754 C C . HIS B 1 13 ? -5.488 5.27 10.469 1 94.44 13 HIS B C 1
ATOM 756 O O . HIS B 1 13 ? -5.73 6.047 11.398 1 94.44 13 HIS B O 1
ATOM 762 N N . SER B 1 14 ? -4.262 4.805 10.227 1 90.81 14 SER B N 1
ATOM 763 C CA . SER B 1 14 ? -3.029 5.242 10.875 1 90.81 14 SER B CA 1
ATOM 764 C C . SER B 1 14 ? -1.847 5.168 9.914 1 90.81 14 SER B C 1
ATOM 766 O O . SER B 1 14 ? -1.946 4.566 8.844 1 90.81 14 SER B O 1
ATOM 768 N N . PRO B 1 15 ? -0.693 5.688 10.234 1 89.81 15 PRO B N 1
ATOM 769 C CA . PRO B 1 15 ? 0.473 5.621 9.352 1 89.81 15 PRO B CA 1
ATOM 770 C C . PRO B 1 15 ? 0.925 4.188 9.07 1 89.81 15 PRO B C 1
ATOM 772 O O . PRO B 1 15 ? 1.523 3.918 8.031 1 89.81 15 PRO B O 1
ATOM 775 N N . GLU B 1 16 ? 0.582 3.219 9.961 1 90.69 16 GLU B N 1
ATOM 776 C CA . GLU B 1 16 ? 1.099 1.857 9.859 1 90.69 16 GLU B CA 1
ATOM 777 C C . GLU B 1 16 ? 0.073 0.923 9.227 1 90.69 16 GLU B C 1
ATOM 779 O O . GLU B 1 16 ? 0.392 -0.218 8.891 1 90.69 16 GLU B O 1
ATOM 784 N N . THR B 1 17 ? -1.136 1.379 9.016 1 91.69 17 THR B N 1
ATOM 785 C CA . THR B 1 17 ? -2.25 0.494 8.703 1 91.69 17 THR B CA 1
ATOM 786 C C . THR B 1 17 ? -1.996 -0.253 7.398 1 91.69 17 THR B C 1
ATOM 788 O O . THR B 1 17 ? -2.186 -1.469 7.324 1 91.69 17 THR B O 1
ATOM 791 N N . ILE B 1 18 ? -1.518 0.476 6.371 1 94.44 18 ILE B N 1
ATOM 792 C CA . ILE B 1 18 ? -1.294 -0.191 5.094 1 94.44 18 ILE B CA 1
ATOM 793 C C . ILE B 1 18 ? -0.222 -1.267 5.254 1 94.44 18 ILE B C 1
ATOM 795 O O . ILE B 1 18 ? -0.371 -2.381 4.746 1 94.44 18 ILE B O 1
ATOM 799 N N . ASP B 1 19 ? 0.8 -0.976 5.934 1 92.81 19 ASP B N 1
ATOM 800 C CA . ASP B 1 19 ? 1.85 -1.956 6.195 1 92.81 19 ASP B CA 1
ATOM 801 C C . ASP B 1 19 ? 1.28 -3.207 6.859 1 92.81 19 ASP B C 1
ATOM 803 O O . ASP B 1 19 ? 1.631 -4.328 6.488 1 92.81 19 ASP B O 1
ATOM 807 N N . ARG B 1 20 ? 0.514 -2.965 7.809 1 93.38 20 ARG B N 1
ATOM 808 C CA . ARG B 1 20 ? -0.054 -4.09 8.547 1 93.38 20 ARG B CA 1
ATOM 809 C C . ARG B 1 20 ? -0.937 -4.945 7.652 1 93.38 20 ARG B C 1
ATOM 811 O O . ARG B 1 20 ? -0.911 -6.176 7.738 1 93.38 20 ARG B O 1
ATOM 818 N N . ILE B 1 21 ? -1.709 -4.309 6.82 1 95.12 21 ILE B N 1
ATOM 819 C CA . ILE B 1 21 ? -2.594 -5.012 5.898 1 95.12 21 ILE B CA 1
ATOM 820 C C . ILE B 1 21 ? -1.768 -5.887 4.957 1 95.12 21 ILE B C 1
ATOM 822 O O . ILE B 1 21 ? -2.188 -6.988 4.594 1 95.12 21 ILE B O 1
ATOM 826 N N . LEU B 1 22 ? -0.58 -5.402 4.633 1 95.25 22 LEU B N 1
ATOM 827 C CA . LEU B 1 22 ? 0.235 -6.086 3.633 1 95.25 22 LEU B CA 1
ATOM 828 C C . LEU B 1 22 ? 1.013 -7.238 4.262 1 95.25 22 LEU B C 1
ATOM 830 O O . LEU B 1 22 ? 1.485 -8.133 3.555 1 95.25 22 LEU B O 1
ATOM 834 N N . LEU B 1 23 ? 1.109 -7.309 5.496 1 92.69 23 LEU B N 1
ATOM 835 C CA . LEU B 1 23 ? 2.002 -8.234 6.188 1 92.69 23 LEU B CA 1
ATOM 836 C C . LEU B 1 23 ? 1.602 -9.68 5.922 1 92.69 23 LEU B C 1
ATOM 838 O O . LEU B 1 23 ? 2.436 -10.492 5.52 1 92.69 23 LEU B O 1
ATOM 842 N N . PRO B 1 24 ? 0.327 -10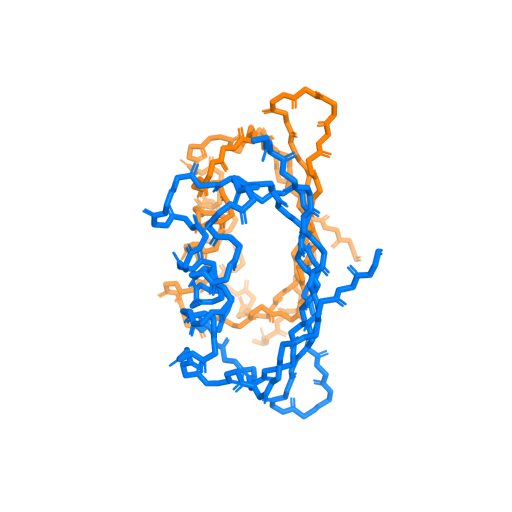.062 6.078 1 92.06 24 PRO B N 1
ATOM 843 C CA . PRO B 1 24 ? -0.054 -11.453 5.855 1 92.06 24 PRO B CA 1
ATOM 844 C C . PRO B 1 24 ? 0.194 -11.906 4.418 1 92.06 24 PRO B C 1
ATOM 846 O O . PRO B 1 24 ? 0.364 -13.109 4.164 1 92.06 24 PRO B O 1
ATOM 849 N N . ILE B 1 25 ? 0.215 -10.969 3.484 1 92.94 25 ILE B N 1
ATOM 850 C CA . ILE B 1 25 ? 0.405 -11.281 2.07 1 92.94 25 ILE B CA 1
ATOM 851 C C . ILE B 1 25 ? 1.895 -11.422 1.77 1 92.94 25 ILE B C 1
ATOM 853 O O . ILE B 1 25 ? 2.33 -12.438 1.22 1 92.94 25 ILE B O 1
ATOM 857 N N . ARG B 1 26 ? 2.615 -10.477 2.232 1 88.06 26 ARG B N 1
ATOM 858 C CA . ARG B 1 26 ? 4.047 -10.438 1.944 1 88.06 26 ARG B CA 1
ATOM 859 C C . ARG B 1 26 ? 4.773 -11.578 2.646 1 88.06 26 ARG B C 1
ATOM 861 O O . ARG B 1 26 ? 5.715 -12.156 2.096 1 88.06 26 ARG B O 1
ATOM 868 N N . LYS B 1 27 ? 4.434 -11.875 3.809 1 88.44 27 LYS B N 1
ATOM 869 C CA . LYS B 1 27 ? 5.074 -12.93 4.586 1 88.44 2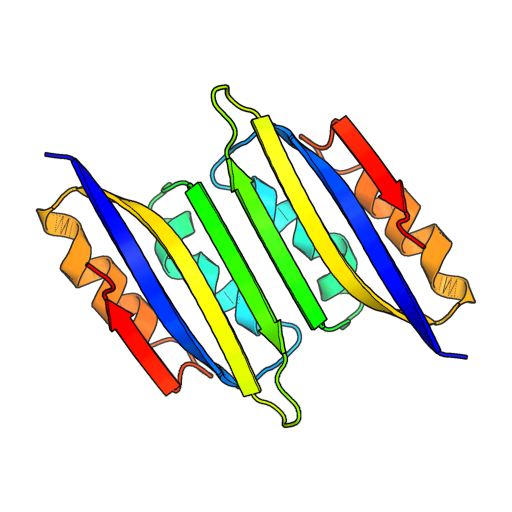7 LYS B CA 1
ATOM 870 C C . LYS B 1 27 ? 4.973 -14.273 3.873 1 88.44 27 LYS B C 1
ATOM 872 O O . LYS B 1 27 ? 5.766 -15.18 4.137 1 88.44 27 LYS B O 1
ATOM 877 N N . ARG B 1 28 ? 4.094 -14.359 3.02 1 88.31 28 ARG B N 1
ATOM 878 C CA . ARG B 1 28 ? 3.893 -15.617 2.305 1 88.31 28 ARG B CA 1
ATOM 879 C C . ARG B 1 28 ? 4.512 -15.562 0.911 1 88.31 28 ARG B C 1
ATOM 881 O O . ARG B 1 28 ? 4.324 -16.469 0.106 1 88.31 28 ARG B O 1
ATOM 888 N N . GLY B 1 29 ? 5.16 -14.32 0.605 1 87.56 29 GLY B N 1
ATOM 889 C CA . GLY B 1 29 ? 5.82 -14.164 -0.682 1 87.56 29 GLY B CA 1
ATOM 890 C C . GLY B 1 29 ? 4.855 -13.867 -1.814 1 87.56 29 GLY B C 1
ATOM 891 O O . GLY B 1 29 ? 5.176 -14.094 -2.984 1 87.56 29 GLY B O 1
ATOM 892 N N . LEU B 1 30 ? 3.619 -13.477 -1.448 1 90.25 30 LEU B N 1
ATOM 893 C CA . LEU B 1 30 ? 2.602 -13.195 -2.455 1 90.25 30 LEU B CA 1
ATOM 894 C C . LEU B 1 30 ? 2.754 -11.773 -2.994 1 90.25 30 LEU B C 1
ATOM 896 O O . LEU B 1 30 ? 3.209 -10.883 -2.279 1 90.25 30 LEU B O 1
ATOM 900 N N . SER B 1 31 ? 2.342 -11.633 -4.219 1 88.44 31 SER B N 1
ATOM 901 C CA . SER B 1 31 ? 2.367 -10.32 -4.844 1 88.44 31 SER B CA 1
ATOM 902 C C . SER B 1 31 ? 0.967 -9.719 -4.93 1 88.44 31 SER B C 1
ATOM 904 O O . SER B 1 31 ? 0.005 -10.414 -5.254 1 88.44 31 SER B O 1
ATOM 906 N N . VAL B 1 32 ? 0.97 -8.531 -4.613 1 95.06 32 VAL B N 1
ATOM 907 C CA . VAL B 1 32 ? -0.27 -7.77 -4.75 1 95.06 32 VAL B CA 1
ATOM 908 C C . VAL B 1 32 ? -0.463 -7.355 -6.203 1 95.06 32 VAL B C 1
ATOM 910 O O . VAL B 1 32 ? 0.439 -6.777 -6.816 1 95.06 32 VAL B O 1
ATOM 913 N N . ILE B 1 33 ? -1.589 -7.715 -6.734 1 95.5 33 ILE B N 1
ATOM 914 C CA . ILE B 1 33 ? -1.917 -7.383 -8.117 1 95.5 33 ILE B CA 1
ATOM 915 C C . ILE B 1 33 ? -2.471 -5.961 -8.188 1 95.5 33 ILE B C 1
ATOM 917 O O . ILE B 1 33 ? -2.125 -5.199 -9.094 1 95.5 33 ILE B O 1
ATOM 921 N N . SER B 1 34 ? -3.336 -5.648 -7.293 1 97 34 SER B N 1
ATOM 922 C CA . SER B 1 34 ? -3.898 -4.305 -7.184 1 97 34 SER B CA 1
ATOM 923 C C . SER B 1 34 ? -4.254 -3.971 -5.738 1 97 34 SER B C 1
ATOM 925 O O . SER B 1 34 ? -4.617 -4.855 -4.961 1 97 34 SER B O 1
ATOM 927 N N . LEU B 1 35 ? -4.094 -2.744 -5.398 1 97.94 35 LEU B N 1
ATOM 928 C CA . LEU B 1 35 ? -4.422 -2.205 -4.086 1 97.94 35 LEU B CA 1
ATOM 929 C C . LEU B 1 35 ? -4.969 -0.785 -4.199 1 97.94 35 LEU B C 1
ATOM 931 O O . LEU B 1 35 ? -4.367 0.064 -4.863 1 97.94 35 LEU B O 1
ATOM 935 N N . ASN B 1 36 ? -6.141 -0.542 -3.635 1 98.31 36 ASN B N 1
ATOM 936 C CA . ASN B 1 36 ? -6.738 0.784 -3.512 1 98.31 36 ASN B CA 1
ATOM 937 C C . ASN B 1 36 ? -7.055 1.125 -2.059 1 98.31 36 ASN B C 1
ATOM 939 O O . ASN B 1 36 ? -7.848 0.436 -1.415 1 98.31 36 ASN B O 1
ATOM 943 N N . TYR B 1 37 ? -6.383 2.047 -1.571 1 98 37 TYR B N 1
ATOM 944 C CA . TYR B 1 37 ? -6.559 2.533 -0.208 1 98 37 TYR B CA 1
ATOM 945 C C . TYR B 1 37 ? -7.039 3.979 -0.204 1 98 37 TYR B C 1
ATOM 947 O O . TYR B 1 37 ? -6.508 4.82 -0.934 1 98 37 TYR B O 1
ATOM 955 N N . LYS B 1 38 ? -8.055 4.273 0.588 1 97.88 38 LYS B N 1
ATOM 956 C CA . LYS B 1 38 ? -8.578 5.633 0.681 1 97.88 38 LYS B CA 1
ATOM 957 C C . LYS B 1 38 ? -9.031 5.953 2.104 1 97.88 38 LYS B C 1
ATOM 959 O O . LYS B 1 38 ? -9.859 5.242 2.672 1 97.88 38 LYS B O 1
ATOM 964 N N . GLN B 1 39 ? -8.398 7 2.637 1 95.94 39 GLN B N 1
ATOM 965 C CA . GLN B 1 39 ? -8.867 7.512 3.92 1 95.94 39 GLN B CA 1
ATOM 966 C C . GLN B 1 39 ? -10.273 8.109 3.793 1 95.94 39 GLN B C 1
ATOM 968 O O . GLN B 1 39 ? -10.57 8.789 2.812 1 95.94 39 GLN B O 1
ATOM 973 N N . ALA B 1 40 ? -11.039 7.77 4.676 1 88.69 40 ALA B N 1
ATOM 974 C CA . ALA B 1 40 ? -12.359 8.375 4.777 1 88.69 40 ALA B CA 1
ATOM 975 C C . ALA B 1 40 ? -12.344 9.57 5.734 1 88.69 40 ALA B C 1
ATOM 977 O O . ALA B 1 40 ? -11.273 10.023 6.152 1 88.69 40 ALA B O 1
ATOM 978 N N . ASP B 1 41 ? -13.398 10.281 5.898 1 76.88 41 ASP B N 1
ATOM 979 C CA . ASP B 1 41 ? -13.523 11.516 6.672 1 76.88 41 ASP B CA 1
ATOM 980 C C . ASP B 1 41 ? -13.016 11.32 8.102 1 76.88 41 ASP B C 1
ATOM 982 O O . ASP B 1 41 ? -12.422 12.227 8.688 1 76.88 41 ASP B O 1
ATOM 986 N N . ASN B 1 42 ? -13.25 10.266 8.648 1 75.31 42 ASN B N 1
ATOM 987 C CA . ASN B 1 42 ? -12.828 10.062 10.031 1 75.31 42 ASN B CA 1
ATOM 988 C C . ASN B 1 42 ? -11.539 9.234 10.109 1 75.31 42 ASN B C 1
ATOM 990 O O . ASN B 1 42 ? -10.672 9.359 9.242 1 75.31 42 ASN B O 1
ATOM 994 N N . LEU B 1 43 ? -11.109 8.688 11.148 1 87.31 43 LEU B N 1
ATOM 995 C CA . LEU B 1 43 ? -9.922 7.875 11.383 1 87.31 43 LEU B CA 1
ATOM 996 C C . LEU B 1 43 ? -10.109 6.465 10.836 1 87.31 43 LEU B C 1
ATOM 998 O O . LEU B 1 43 ? -9.594 5.5 11.398 1 87.31 43 LEU B O 1
ATOM 1002 N N . ASP B 1 44 ? -11.008 6.5 9.703 1 94.31 44 ASP B N 1
ATOM 1003 C CA . ASP B 1 44 ? -11.172 5.203 9.055 1 94.31 44 ASP B CA 1
ATOM 1004 C C . ASP B 1 44 ? -10.688 5.246 7.609 1 94.31 44 ASP B C 1
ATOM 1006 O O . ASP B 1 44 ? -10.367 6.316 7.09 1 94.31 44 ASP B O 1
ATOM 1010 N N . ALA B 1 45 ? -10.516 4.078 7.082 1 96.75 45 ALA B N 1
ATOM 1011 C CA . ALA B 1 45 ? -10.133 3.932 5.68 1 96.75 45 ALA B CA 1
ATOM 1012 C C . ALA B 1 45 ? -10.703 2.65 5.082 1 96.75 45 ALA B C 1
ATOM 1014 O O . ALA B 1 45 ? -11.148 1.763 5.816 1 96.75 45 ALA B O 1
ATOM 1015 N N . THR B 1 46 ? -10.773 2.646 3.857 1 97.31 46 THR B N 1
ATOM 1016 C CA . THR B 1 46 ? -11.133 1.452 3.102 1 97.31 46 THR B CA 1
ATOM 1017 C C . THR B 1 46 ? -10 1.037 2.17 1 97.31 46 THR B C 1
ATOM 1019 O O . THR B 1 46 ? -9.375 1.884 1.525 1 97.31 46 THR B O 1
ATOM 1022 N N . CYS B 1 47 ? -9.758 -0.215 2.133 1 97.44 47 CYS B N 1
ATOM 1023 C CA . CYS B 1 47 ? -8.742 -0.795 1.265 1 97.44 47 CYS B CA 1
ATOM 1024 C C . CYS B 1 47 ? -9.312 -1.943 0.442 1 97.44 47 CYS B C 1
ATOM 1026 O O . CYS B 1 47 ? -9.992 -2.82 0.981 1 97.44 47 CYS B O 1
ATOM 1028 N N . THR B 1 48 ? -9.164 -1.906 -0.825 1 98.19 48 THR B N 1
ATOM 1029 C CA . THR B 1 48 ? -9.398 -3.074 -1.665 1 98.19 48 THR B CA 1
ATOM 1030 C C . THR B 1 48 ? -8.078 -3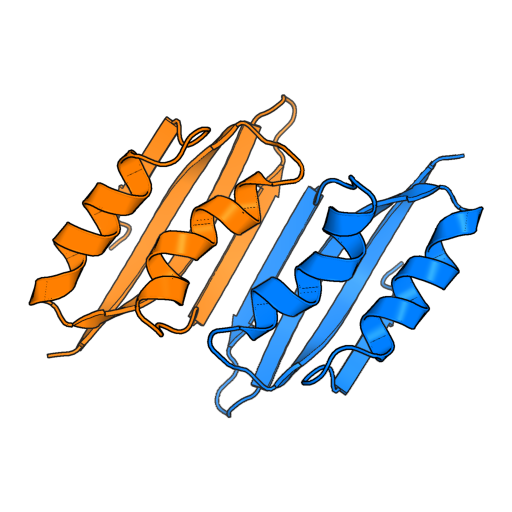.668 -2.146 1 98.19 48 THR B C 1
ATOM 1032 O O . THR B 1 48 ? -7.199 -2.941 -2.621 1 98.19 48 THR B O 1
ATOM 1035 N N . ILE B 1 49 ? -7.957 -4.941 -2.002 1 97.81 49 ILE B N 1
ATOM 1036 C CA . ILE B 1 49 ? -6.695 -5.582 -2.35 1 97.81 49 ILE B CA 1
ATOM 1037 C C . ILE B 1 49 ? -6.965 -6.828 -3.191 1 97.81 49 ILE B C 1
ATOM 1039 O O . ILE B 1 49 ? -7.906 -7.578 -2.92 1 97.81 49 ILE B O 1
ATOM 1043 N N . GLU B 1 50 ? -6.156 -6.969 -4.211 1 97.44 50 GLU B N 1
ATOM 1044 C CA . GLU B 1 50 ? -6.211 -8.133 -5.09 1 97.44 50 GLU B CA 1
ATOM 1045 C C . GLU B 1 50 ? -4.879 -8.883 -5.098 1 97.44 50 GLU B C 1
ATOM 1047 O O . GLU B 1 50 ? -3.82 -8.266 -5.25 1 97.44 50 GLU B O 1
ATOM 1052 N N . PHE B 1 51 ? -4.863 -10.156 -4.949 1 95.81 51 PHE B N 1
ATOM 1053 C CA . PHE B 1 51 ? -3.672 -10.992 -4.961 1 95.81 51 PHE B CA 1
ATOM 1054 C C . PHE B 1 51 ? -4.02 -12.422 -5.348 1 95.81 51 PHE B C 1
ATOM 1056 O O . PHE B 1 51 ? -5.195 -12.789 -5.395 1 95.81 51 PHE B O 1
ATOM 1063 N N . GLU B 1 52 ? -2.959 -13.195 -5.641 1 95 52 GLU B N 1
ATOM 1064 C CA . GLU B 1 52 ? -3.141 -14.609 -5.961 1 95 52 GLU B CA 1
ATOM 1065 C C . GLU B 1 52 ? -2.457 -15.5 -4.926 1 95 52 GLU B C 1
ATOM 1067 O O . GLU B 1 52 ? -1.36 -15.188 -4.457 1 95 52 GLU B O 1
ATOM 1072 N N . THR B 1 53 ? -3.158 -16.516 -4.602 1 95.69 53 THR B N 1
ATOM 1073 C CA . THR B 1 53 ? -2.561 -17.5 -3.703 1 95.69 53 THR B CA 1
ATOM 1074 C C . THR B 1 53 ? -3.158 -18.875 -3.941 1 95.69 53 THR B C 1
ATOM 1076 O O . THR B 1 53 ? -4.137 -19.031 -4.68 1 95.69 53 THR B O 1
ATOM 1079 N N . GLU B 1 54 ? -2.484 -19.891 -3.434 1 95.38 54 GLU B N 1
ATOM 1080 C CA . GLU B 1 54 ? -3.045 -21.234 -3.502 1 95.38 54 GLU B CA 1
ATOM 1081 C C . GLU B 1 54 ? -4.391 -21.312 -2.787 1 95.38 54 GLU B C 1
ATOM 1083 O O . GLU B 1 54 ? -4.562 -20.719 -1.713 1 95.38 54 GLU B O 1
ATOM 1088 N N . GLU B 1 55 ? -5.281 -22.078 -3.344 1 94.75 55 GLU B N 1
ATOM 1089 C CA . GLU B 1 55 ? -6.637 -22.203 -2.82 1 94.75 55 GLU B CA 1
ATOM 1090 C C . GLU B 1 55 ? -6.629 -22.625 -1.354 1 94.75 55 GLU B C 1
ATOM 1092 O O . GLU B 1 55 ? -7.402 -22.109 -0.547 1 94.75 55 GLU B O 1
ATOM 1097 N N . ASN B 1 56 ? -5.707 -23.484 -1.058 1 94.25 56 ASN B N 1
ATOM 1098 C CA . ASN B 1 56 ? -5.668 -24.047 0.289 1 94.25 56 ASN B CA 1
ATOM 1099 C C . ASN B 1 56 ? -5.105 -23.047 1.295 1 94.25 56 ASN B C 1
ATOM 1101 O O . ASN B 1 56 ? -5.215 -23.25 2.506 1 94.25 56 ASN B O 1
ATOM 1105 N N . ASP B 1 57 ? -4.582 -21.891 0.83 1 94.44 57 ASP B N 1
ATOM 1106 C CA . ASP B 1 57 ? -3.957 -20.906 1.717 1 94.44 57 ASP B CA 1
ATOM 1107 C C . ASP B 1 57 ? -4.875 -19.703 1.944 1 94.44 57 ASP B C 1
ATOM 1109 O O . ASP B 1 57 ? -4.586 -18.844 2.7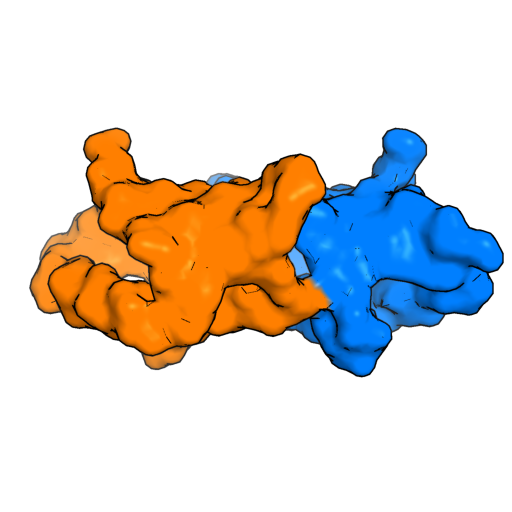77 1 94.44 57 ASP B O 1
ATOM 1113 N N . VAL B 1 58 ? -5.965 -19.625 1.207 1 95.38 58 VAL B N 1
ATOM 1114 C CA . VAL B 1 58 ? -6.844 -18.469 1.227 1 95.38 58 VAL B CA 1
ATOM 1115 C C . VAL B 1 58 ? -7.359 -18.234 2.645 1 95.38 58 VAL B C 1
ATOM 1117 O O . VAL B 1 58 ? -7.312 -17.109 3.152 1 95.38 58 VAL B O 1
ATOM 1120 N N . GLU B 1 59 ? -7.801 -19.344 3.277 1 95.56 59 GLU B N 1
ATOM 1121 C CA . GLU B 1 59 ? -8.375 -19.219 4.613 1 95.56 59 GLU B CA 1
ATOM 1122 C C . GLU B 1 59 ? -7.324 -18.781 5.633 1 95.56 59 GLU B C 1
ATOM 1124 O O . GLU B 1 59 ? -7.617 -18.016 6.547 1 95.56 59 GLU B O 1
ATOM 1129 N N . ARG B 1 60 ? -6.156 -19.297 5.441 1 94.75 60 ARG B N 1
ATOM 1130 C CA . ARG B 1 60 ? -5.074 -18.891 6.332 1 94.75 60 ARG B CA 1
ATOM 1131 C C . ARG B 1 60 ? -4.773 -17.406 6.207 1 94.75 60 ARG B C 1
ATOM 1133 O O . ARG B 1 60 ? -4.605 -16.719 7.211 1 94.75 60 ARG B O 1
ATOM 1140 N N . VAL B 1 61 ? -4.688 -16.859 4.973 1 95.5 61 VAL B N 1
ATOM 1141 C CA . VAL B 1 61 ? -4.449 -15.43 4.746 1 95.5 61 VAL B CA 1
ATOM 1142 C C . VAL B 1 61 ? -5.578 -14.609 5.367 1 95.5 61 VAL B C 1
ATOM 1144 O O . VAL B 1 61 ? -5.332 -13.617 6.051 1 95.5 61 VAL B O 1
ATOM 1147 N N . TYR B 1 62 ? -6.824 -15.07 5.207 1 96.56 62 TYR B N 1
ATOM 1148 C CA . TYR B 1 62 ? -8.016 -14.398 5.707 1 96.56 62 TYR B CA 1
ATOM 1149 C C . TYR B 1 62 ? -7.984 -14.297 7.227 1 96.56 62 TYR B C 1
ATOM 1151 O O . TYR B 1 62 ? -8.172 -13.211 7.789 1 96.56 62 TYR B O 1
ATOM 1159 N N . LYS B 1 63 ? -7.672 -15.398 7.859 1 95.69 63 LYS B N 1
ATOM 1160 C CA . LYS B 1 63 ? -7.652 -15.438 9.32 1 95.69 63 LYS B CA 1
ATOM 1161 C C . LYS B 1 63 ? -6.551 -14.539 9.875 1 95.69 63 LYS B C 1
ATOM 1163 O O . LYS B 1 63 ? -6.746 -13.859 10.891 1 95.69 63 LYS B O 1
ATOM 1168 N N . ASN B 1 64 ? -5.406 -14.539 9.203 1 95.25 64 ASN B N 1
ATOM 1169 C CA . ASN B 1 64 ? -4.312 -13.672 9.625 1 95.25 64 ASN B CA 1
ATOM 1170 C C . ASN B 1 64 ? -4.676 -12.195 9.461 1 95.25 64 ASN B C 1
ATOM 1172 O O . ASN B 1 64 ? -4.27 -11.359 10.273 1 95.25 64 ASN B O 1
ATOM 1176 N N . MET B 1 65 ? -5.473 -11.859 8.367 1 95.25 65 MET B N 1
ATOM 1177 C CA . MET B 1 65 ? -5.922 -10.484 8.148 1 95.25 65 MET B CA 1
ATOM 1178 C C . MET B 1 65 ? -6.836 -10.023 9.281 1 95.25 65 MET B C 1
ATOM 1180 O O . MET B 1 65 ? -6.699 -8.914 9.781 1 95.25 65 MET B O 1
ATOM 1184 N N . LEU B 1 66 ? -7.668 -10.922 9.781 1 95.44 66 LEU B N 1
ATOM 1185 C CA . LEU B 1 66 ? -8.656 -10.586 10.797 1 95.44 66 LEU B CA 1
ATOM 1186 C C . LEU B 1 66 ? -7.984 -10.312 12.141 1 95.44 66 LEU B C 1
ATOM 1188 O O . LEU B 1 66 ? -8.57 -9.68 13.016 1 95.44 66 LEU B O 1
ATOM 1192 N N . ARG B 1 67 ? -6.766 -10.719 12.289 1 94.25 67 ARG B N 1
ATOM 1193 C CA . ARG B 1 67 ? -6.059 -10.578 13.562 1 94.25 67 ARG B CA 1
ATOM 1194 C C . ARG B 1 67 ? -5.352 -9.227 13.641 1 94.25 67 ARG B C 1
ATOM 1196 O O . ARG B 1 67 ? -4.855 -8.844 14.703 1 94.25 67 ARG B O 1
ATOM 1203 N N . ILE B 1 68 ? -5.145 -8.609 12.5 1 93.12 68 ILE B N 1
ATOM 1204 C CA . ILE B 1 68 ? -4.445 -7.328 12.461 1 93.12 68 ILE B CA 1
ATOM 1205 C C . ILE B 1 68 ? -5.23 -6.289 13.258 1 93.12 68 ILE B C 1
ATOM 1207 O O . ILE B 1 68 ? -6.434 -6.117 13.047 1 93.12 68 ILE B O 1
ATOM 1211 N N . GLN B 1 69 ? -4.34 -5.648 13.953 1 86.44 69 GLN B N 1
ATOM 1212 C CA . GLN B 1 69 ? -4.898 -4.523 14.695 1 86.44 69 GLN B CA 1
ATOM 1213 C C . GLN B 1 69 ? -5.395 -3.432 13.75 1 86.44 69 GLN B C 1
ATOM 1215 O O . GLN B 1 69 ? -4.867 -3.27 12.648 1 86.44 69 GLN B O 1
ATOM 1220 N N . ASP B 1 70 ? -6.602 -2.779 13.867 1 89.62 70 ASP B N 1
ATOM 1221 C CA . ASP B 1 70 ? -7.145 -1.654 13.109 1 89.62 70 ASP B CA 1
ATOM 1222 C C . ASP B 1 70 ? -8.227 -2.117 12.141 1 89.62 70 ASP B C 1
ATOM 1224 O O . ASP B 1 70 ? -8.992 -1.304 11.625 1 89.62 70 ASP B O 1
ATOM 1228 N N . ILE B 1 71 ? -8.039 -3.455 11.781 1 95.81 71 ILE B N 1
ATOM 1229 C CA . ILE B 1 71 ? -9 -3.947 10.805 1 95.81 71 ILE B CA 1
ATOM 1230 C C . ILE B 1 71 ? -10.367 -4.113 11.461 1 95.81 71 ILE B C 1
ATOM 1232 O O . ILE B 1 71 ? -10.484 -4.758 12.508 1 95.81 71 ILE B O 1
ATOM 1236 N N . LYS B 1 72 ? -11.328 -3.58 10.906 1 95 72 LYS B N 1
ATOM 1237 C CA . LYS B 1 72 ? -12.703 -3.66 11.391 1 95 72 LYS B CA 1
ATOM 1238 C C . LYS B 1 72 ? -13.461 -4.789 10.703 1 95 72 LYS B C 1
ATOM 1240 O O . LYS B 1 72 ? -14.25 -5.488 11.336 1 95 72 LYS B O 1
ATOM 1245 N N . SER B 1 73 ? -13.188 -4.902 9.422 1 96.38 73 SER B N 1
ATOM 1246 C CA . SER B 1 73 ? -13.859 -5.961 8.672 1 96.38 73 SER B CA 1
ATOM 1247 C C . SER B 1 73 ? -13.094 -6.305 7.395 1 96.38 73 SER B C 1
ATOM 1249 O O . SER B 1 73 ? -12.352 -5.477 6.867 1 96.38 73 SER B O 1
ATOM 1251 N N . VAL B 1 74 ? -13.227 -7.508 6.965 1 97.38 74 VAL B N 1
ATOM 1252 C CA . VAL B 1 74 ? -12.711 -8.016 5.699 1 97.38 74 VAL B CA 1
ATOM 1253 C C . VAL B 1 74 ? -13.836 -8.695 4.918 1 97.38 74 VAL B C 1
ATOM 1255 O O . VAL B 1 74 ? -14.438 -9.664 5.395 1 97.38 74 VAL B O 1
ATOM 1258 N N . ASN B 1 75 ? -14.078 -8.172 3.768 1 97.38 75 ASN B N 1
ATOM 1259 C CA . ASN B 1 75 ? -15.094 -8.742 2.887 1 97.38 75 ASN B CA 1
ATOM 1260 C C . ASN B 1 75 ? -14.477 -9.289 1.601 1 97.38 75 ASN B C 1
ATOM 1262 O O . ASN B 1 75 ? -13.805 -8.555 0.87 1 97.38 75 ASN B O 1
ATOM 1266 N N . LYS B 1 76 ? -14.664 -10.57 1.293 1 95.62 76 LYS B N 1
ATOM 1267 C CA . LYS B 1 76 ? -14.227 -11.164 0.034 1 95.62 76 LYS B CA 1
ATOM 1268 C C . LYS B 1 76 ? -15.148 -10.773 -1.113 1 95.62 76 LYS B C 1
ATOM 1270 O O . LYS B 1 76 ? -16.344 -11.109 -1.101 1 95.62 76 LYS B O 1
ATOM 1275 N N . LEU B 1 77 ? -14.469 -10.117 -2.057 1 93.12 77 LEU B N 1
ATOM 1276 C CA . LEU B 1 77 ? -15.266 -9.672 -3.201 1 93.12 77 LEU B CA 1
ATOM 1277 C C . LEU B 1 77 ? -15.266 -10.727 -4.301 1 93.12 77 LEU B C 1
ATOM 1279 O O . LEU B 1 77 ? -14.312 -11.5 -4.434 1 93.12 77 LEU B O 1
ATOM 1283 N N . SER B 1 78 ? -16.359 -10.961 -5.086 1 78.62 78 SER B N 1
ATOM 1284 C CA . SER B 1 78 ? -16.5 -11.984 -6.121 1 78.62 78 SER B CA 1
ATOM 1285 C C . SER B 1 78 ? -15.742 -11.586 -7.391 1 78.62 78 SER B C 1
ATOM 1287 O O . SER B 1 78 ? -15.586 -10.398 -7.68 1 78.62 78 SER B O 1
#

Secondary structure (DSSP, 8-state):
-EEEEEEEEEEE--TTHHHHHHHHHHTTT--EEEEEEEE-SSSEEEEEEEEEEEGGGHHHHHHHHHTSTTEEEEEEE-/-EEEEEEEEEEE--TTHHHHHHHHHHTTT--EEEEEEEE-SSSEEEEEEEEEEEGGGHHHHHHHHHTSTTEEEEEEE-

pLDDT: mean 93.73, std 4.48, range [75.31, 98.38]

Solvent-accessible surface area (backbone atoms only — not comparable to full-atom values): 8220 Å² total; per-residue (Å²): 106,76,39,82,44,38,33,40,33,36,26,42,53,52,50,54,41,66,60,56,68,43,42,56,43,38,78,70,68,29,41,69,43,32,35,38,37,38,53,47,94,62,63,30,26,42,34,37,40,27,35,54,44,46,58,88,45,52,61,57,42,51,54,51,50,69,66,37,85,50,50,74,46,77,43,82,48,134,106,77,38,81,44,36,34,40,32,35,27,43,52,53,50,56,40,66,58,58,68,43,42,58,43,39,77,71,69,29,43,69,42,31,36,40,36,39,54,48,95,61,63,30,26,40,32,38,40,26,34,55,44,46,58,90,46,49,62,58,44,51,56,51,51,69,68,38,84,50,52,75,46,77,43,82,49,134

Foldseek 3Di:
DKDKWKKKWKFFADPCVVVLLCCLQVVVVWDWPDKDWDDDPPRMIMMITMTMDDPVCVVVSVVSNVPGHGTPDMGIDD/DKDKWKKKWKFFADPCVVVLLCCLQVVVVWDWPDKDWDDDPDRMIMMITMTMDDPVCVVVSVVSNVPGHGTPDMGIDD

Sequence (156 aa):
MKVRNNWQIECHHSPETIDRILLPIRKRGLSVISLNYKQADNLDATCTIEFETEENDVERVYKNMLRIQDIKSVNKLSMKVRNNWQIECHHSPETIDRILLPIRKRGLSVISLNYKQADNLDATCTIEFETEENDVERVYKNMLRIQDIKSVNKLS

Nearest PDB structures (foldseek):
  5ypw-assembly3_E  TM=8.915E-01  e=2.251E-05  Escherichia coli O157:H7
  3ibw-assembly1_B  TM=8.337E-01  e=5.305E-05  Chlorobaculum tepidum
  2caj-assembly1_A-2  TM=8.253E-01  e=4.649E-05  Helicobacter pylori 26695
  5l3p-assembly1_z  TM=8.072E-01  e=1.426E-04  Escherichia coli
  3bkt-assembly3_D  TM=7.959E-01  e=2.582E-04  Escherichia coli